Protein AF-A0A7X5VM93-F1 (afdb_monomer_lite)

Structure (mmCIF, N/CA/C/O backbone):
data_AF-A0A7X5VM93-F1
#
_entry.id   AF-A0A7X5VM93-F1
#
loop_
_atom_site.group_PDB
_atom_site.id
_atom_site.type_symbol
_atom_site.label_atom_id
_atom_site.label_alt_id
_atom_site.label_comp_id
_atom_site.label_asym_id
_atom_site.label_entity_id
_atom_site.label_seq_id
_atom_site.pdbx_PDB_ins_code
_atom_site.Cartn_x
_atom_site.Cartn_y
_atom_site.Cartn_z
_atom_site.occupancy
_atom_site.B_iso_or_equiv
_atom_site.auth_seq_id
_atom_site.auth_comp_id
_atom_site.auth_asym_id
_atom_site.auth_atom_id
_atom_site.pdbx_PDB_model_num
ATOM 1 N N . ARG A 1 1 ? 4.962 16.879 -16.220 1.00 52.12 1 ARG A N 1
ATOM 2 C CA . ARG A 1 1 ? 4.260 15.744 -16.882 1.00 52.12 1 ARG A CA 1
ATOM 3 C C . ARG A 1 1 ? 4.598 14.387 -16.223 1.00 52.12 1 ARG A C 1
ATOM 5 O O . ARG A 1 1 ? 4.779 13.404 -16.919 1.00 52.12 1 ARG A O 1
ATOM 12 N N . ARG A 1 2 ? 4.689 14.307 -14.884 1.00 62.56 2 ARG A N 1
ATOM 13 C CA . ARG A 1 2 ? 5.176 13.097 -14.182 1.00 62.56 2 ARG A CA 1
ATOM 14 C C . ARG A 1 2 ? 4.087 12.085 -13.784 1.00 62.56 2 ARG A C 1
ATOM 16 O O . ARG A 1 2 ? 4.410 10.924 -13.608 1.00 62.56 2 ARG A O 1
ATOM 23 N N . MET A 1 3 ? 2.818 12.494 -13.689 1.00 71.88 3 MET A N 1
ATOM 24 C CA . MET A 1 3 ? 1.736 11.657 -13.136 1.00 71.88 3 MET A CA 1
ATOM 25 C C . MET A 1 3 ? 0.645 11.273 -14.147 1.00 71.88 3 MET A C 1
ATOM 27 O O . MET A 1 3 ? -0.536 11.285 -13.815 1.00 71.88 3 MET A O 1
ATOM 31 N N . LEU A 1 4 ? 1.001 10.952 -15.394 1.00 86.62 4 LEU A N 1
ATOM 32 C CA . LEU A 1 4 ? 0.032 10.338 -16.310 1.00 86.62 4 LEU A CA 1
ATOM 33 C C . LEU A 1 4 ? 0.096 8.816 -16.154 1.00 86.62 4 LEU A C 1
ATOM 35 O O . LEU A 1 4 ? 0.723 8.121 -16.948 1.00 86.62 4 LEU A O 1
ATOM 39 N N . VAL A 1 5 ? -0.505 8.322 -15.077 1.00 91.38 5 VAL A N 1
ATOM 40 C CA . VAL A 1 5 ? -0.632 6.894 -14.775 1.00 91.38 5 VAL A CA 1
ATOM 41 C C . VAL A 1 5 ? -2.091 6.570 -14.497 1.00 91.38 5 VAL A C 1
ATOM 43 O O . VAL A 1 5 ? -2.835 7.404 -13.987 1.00 91.38 5 VAL A O 1
ATOM 46 N N . PHE A 1 6 ? -2.494 5.346 -14.812 1.00 92.94 6 PHE A N 1
ATOM 47 C CA . PHE A 1 6 ? -3.861 4.870 -14.623 1.00 92.94 6 PHE A CA 1
ATOM 48 C C . PHE A 1 6 ? -3.870 3.766 -13.572 1.00 92.94 6 PHE A C 1
ATOM 50 O O . PHE A 1 6 ? -2.863 3.089 -13.365 1.00 92.94 6 PHE A O 1
ATOM 57 N N . GLY A 1 7 ? -4.979 3.602 -12.864 1.00 92.88 7 GLY A N 1
ATOM 58 C CA . GLY A 1 7 ? -5.139 2.549 -11.873 1.00 92.88 7 GLY A CA 1
ATOM 59 C C . GLY A 1 7 ? -6.604 2.207 -11.669 1.00 92.88 7 GLY A C 1
ATOM 60 O O . GLY A 1 7 ? -7.483 3.004 -11.983 1.00 92.88 7 GLY A O 1
ATOM 61 N N . MET A 1 8 ? -6.838 1.015 -11.135 1.00 94.44 8 MET A N 1
ATOM 62 C CA . MET A 1 8 ? -8.149 0.564 -10.692 1.00 94.44 8 MET A CA 1
ATOM 63 C C . MET A 1 8 ? -8.261 0.803 -9.190 1.00 94.44 8 MET A C 1
ATOM 65 O O . MET A 1 8 ? -7.390 0.373 -8.435 1.00 94.44 8 MET A O 1
ATOM 69 N N . HIS A 1 9 ? -9.310 1.501 -8.765 1.00 95.69 9 HIS A N 1
ATOM 70 C CA . HIS A 1 9 ? -9.616 1.717 -7.354 1.00 95.69 9 HIS A CA 1
ATOM 71 C C . HIS A 1 9 ? -10.883 0.931 -7.012 1.00 95.69 9 HIS A C 1
ATOM 73 O O . HIS A 1 9 ? -11.874 1.011 -7.735 1.00 95.69 9 HIS A O 1
ATOM 79 N N . VAL A 1 10 ? -10.835 0.161 -5.927 1.00 95.81 10 VAL A N 1
ATOM 80 C CA . VAL A 1 10 ? -11.966 -0.627 -5.426 1.00 95.81 10 VAL A CA 1
ATOM 81 C C . VAL A 1 10 ? -1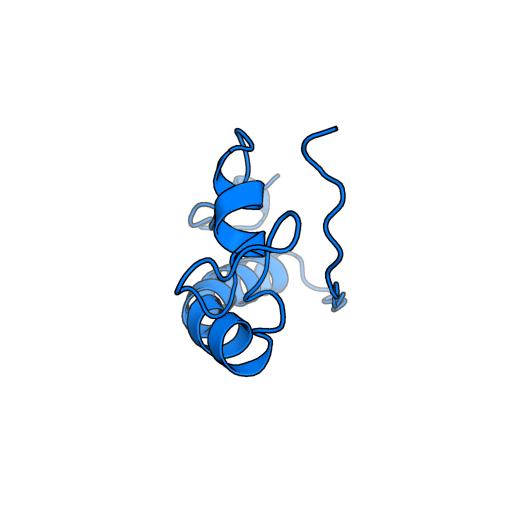2.342 -0.072 -4.061 1.00 95.81 10 VAL A C 1
ATOM 83 O O . VAL A 1 10 ? -11.488 0.040 -3.185 1.00 95.81 10 VAL A O 1
ATOM 86 N N . HIS A 1 11 ? -13.611 0.292 -3.897 1.00 96.56 11 HIS A N 1
ATOM 87 C CA . HIS A 1 11 ? -14.145 0.847 -2.658 1.00 96.56 11 HIS A CA 1
ATOM 88 C C . HIS A 1 11 ? -15.071 -0.175 -2.005 1.00 96.56 11 HIS A C 1
ATOM 90 O O . HIS A 1 11 ? -15.952 -0.721 -2.666 1.00 96.56 11 HIS A O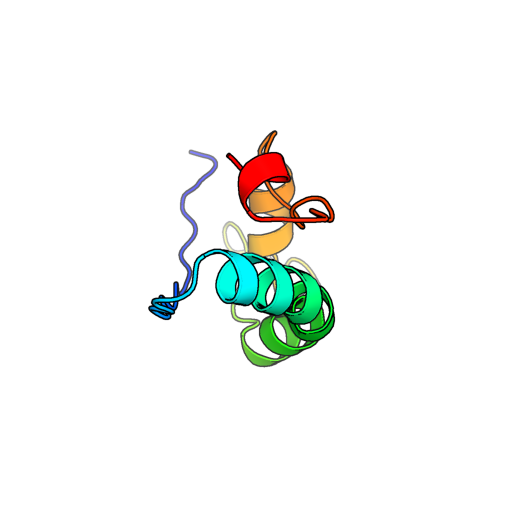 1
ATOM 96 N N . ILE A 1 12 ? -14.867 -0.426 -0.714 1.00 95.81 12 ILE A N 1
ATOM 97 C CA . ILE A 1 12 ? -15.652 -1.375 0.078 1.00 95.81 12 ILE A CA 1
ATOM 98 C C . ILE A 1 12 ? -16.189 -0.619 1.291 1.00 95.81 12 ILE A C 1
ATOM 100 O O . ILE A 1 12 ? -15.415 -0.055 2.063 1.00 95.81 12 ILE A O 1
ATOM 104 N N . GLY A 1 13 ? -17.514 -0.571 1.426 1.00 97.00 13 GLY A N 1
ATOM 105 C CA . GLY A 1 13 ? -18.181 0.032 2.577 1.00 97.00 13 GLY A CA 1
ATOM 106 C C . GLY A 1 13 ? -18.276 -0.960 3.731 1.00 97.00 13 GLY A C 1
ATOM 107 O O . GLY A 1 13 ? -18.711 -2.091 3.534 1.00 97.00 13 GLY A O 1
ATOM 108 N N . ILE A 1 14 ? -17.873 -0.529 4.923 1.00 97.38 14 ILE A N 1
ATOM 109 C CA . ILE A 1 14 ? -18.006 -1.274 6.179 1.00 97.38 14 ILE A CA 1
ATOM 110 C C . ILE A 1 14 ? -18.581 -0.288 7.196 1.00 97.38 14 ILE A C 1
ATOM 112 O O . ILE A 1 14 ? -18.028 0.799 7.375 1.00 97.38 14 ILE A O 1
ATOM 116 N N . GLU A 1 15 ? -19.705 -0.640 7.813 1.00 97.81 15 GLU A N 1
ATOM 117 C CA . GLU A 1 15 ? -20.452 0.269 8.693 1.00 97.81 15 GLU A CA 1
ATOM 118 C C . GLU A 1 15 ? -19.718 0.512 10.018 1.00 97.81 15 GLU A C 1
ATOM 120 O O . GLU A 1 15 ? -19.534 1.661 10.423 1.00 97.81 15 GLU A O 1
ATOM 125 N N . ASP A 1 16 ? -19.229 -0.557 10.652 1.00 98.19 16 ASP A N 1
ATOM 126 C CA . ASP A 1 16 ? -18.512 -0.489 11.926 1.00 98.19 16 ASP A CA 1
ATOM 127 C C . ASP A 1 16 ? -17.134 0.206 11.759 1.00 98.19 16 ASP A C 1
ATOM 129 O O . ASP A 1 16 ? -16.281 -0.274 10.998 1.00 98.19 16 ASP A O 1
ATOM 133 N N . PRO A 1 17 ? -16.894 1.354 12.429 1.00 97.12 17 PRO A N 1
ATOM 134 C CA . PRO A 1 17 ? -15.616 2.064 12.391 1.00 97.12 17 PRO A CA 1
ATOM 135 C C . PRO A 1 17 ? -14.418 1.262 12.917 1.00 97.12 17 PRO A C 1
ATOM 137 O O . PRO A 1 17 ? -13.329 1.376 12.355 1.00 97.12 17 PRO A O 1
ATOM 140 N N . GLU A 1 18 ? -14.596 0.441 13.952 1.00 97.94 18 GLU A N 1
ATOM 141 C CA . GLU A 1 18 ? -13.500 -0.354 14.520 1.00 97.94 18 GLU A CA 1
ATOM 142 C C . GLU A 1 18 ? -13.147 -1.517 13.592 1.00 97.94 18 GLU A C 1
ATOM 144 O O . GLU A 1 18 ? -11.975 -1.737 13.268 1.00 97.94 18 GLU A O 1
ATOM 149 N N . LEU A 1 19 ? -14.167 -2.187 13.045 1.00 98.00 19 LEU A N 1
ATOM 150 C CA . LEU A 1 19 ? -13.968 -3.227 12.036 1.00 98.00 19 LEU A CA 1
ATOM 151 C C . LEU A 1 19 ? -13.261 -2.683 10.787 1.00 98.00 19 LEU A C 1
ATOM 153 O O . LEU A 1 19 ? -12.428 -3.375 10.203 1.00 98.00 19 LEU A O 1
ATOM 157 N N . ARG A 1 20 ? -13.546 -1.438 10.375 1.00 96.88 20 ARG A N 1
ATOM 158 C CA . ARG A 1 20 ? -12.829 -0.787 9.263 1.00 96.88 20 ARG A CA 1
ATOM 159 C C . ARG A 1 20 ? -11.327 -0.732 9.507 1.00 96.88 20 ARG A C 1
ATOM 161 O O . ARG A 1 20 ? -10.564 -1.051 8.594 1.00 96.88 20 ARG A O 1
ATOM 168 N N . VAL A 1 21 ? -10.901 -0.335 10.705 1.00 97.38 21 VAL A N 1
ATOM 169 C CA . VAL A 1 21 ? -9.475 -0.257 11.046 1.00 97.38 21 VAL A CA 1
ATOM 170 C C . VAL A 1 21 ? -8.842 -1.646 11.082 1.00 97.38 21 VAL A C 1
ATOM 172 O O . VAL A 1 21 ? -7.776 -1.828 10.492 1.00 97.38 21 VAL A O 1
ATOM 175 N N . ASP A 1 22 ? -9.503 -2.636 11.687 1.00 97.25 22 ASP A N 1
ATOM 176 C CA . ASP A 1 22 ? -8.995 -4.014 11.729 1.00 97.25 22 ASP A CA 1
ATOM 177 C C . ASP A 1 22 ? -8.838 -4.613 10.319 1.00 97.25 22 ASP A C 1
ATOM 179 O O . ASP A 1 22 ? -7.761 -5.079 9.937 1.00 97.25 22 ASP A O 1
ATOM 183 N N . VAL A 1 23 ? -9.861 -4.482 9.469 1.00 96.81 23 VAL A N 1
ATOM 184 C CA . VAL A 1 23 ? -9.806 -4.950 8.076 1.00 96.81 23 VAL A CA 1
ATOM 185 C C . VAL A 1 23 ? -8.710 -4.230 7.289 1.00 96.81 23 VAL A C 1
ATOM 187 O O . VAL A 1 23 ? -7.943 -4.877 6.572 1.00 96.81 23 VAL A O 1
ATOM 190 N N . MET A 1 24 ? -8.573 -2.908 7.433 1.00 95.81 24 MET A N 1
ATOM 191 C CA . MET A 1 24 ? -7.498 -2.155 6.774 1.00 95.81 24 MET A CA 1
ATOM 192 C C . MET A 1 24 ? -6.109 -2.581 7.257 1.00 95.81 24 MET A C 1
ATOM 194 O O . MET A 1 24 ? -5.165 -2.628 6.461 1.00 95.81 24 MET A O 1
ATOM 198 N N . ASN A 1 25 ? -5.972 -2.939 8.535 1.00 96.81 25 ASN A N 1
ATOM 199 C CA . ASN A 1 25 ? -4.726 -3.454 9.078 1.00 96.81 25 ASN A CA 1
ATOM 200 C C . ASN A 1 25 ? -4.329 -4.795 8.441 1.00 96.81 25 ASN A C 1
ATOM 202 O O . ASN A 1 25 ? -3.156 -4.987 8.102 1.00 96.81 25 ASN A O 1
ATOM 206 N N . GLN A 1 26 ? -5.298 -5.688 8.239 1.00 96.06 26 GLN A N 1
ATOM 207 C CA . 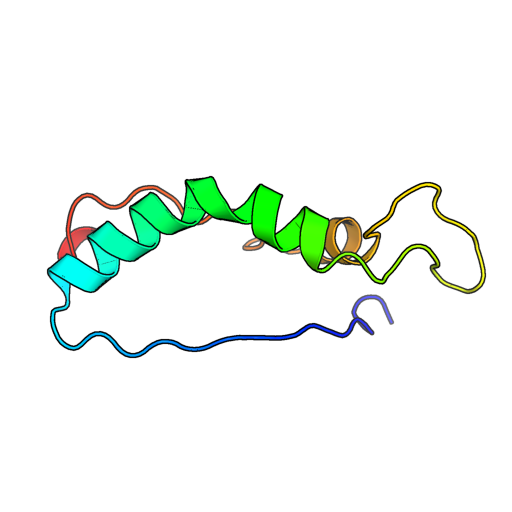GLN A 1 26 ? -5.099 -6.989 7.596 1.00 96.06 26 GLN A CA 1
ATOM 208 C C . GLN A 1 26 ? -4.891 -6.870 6.080 1.00 96.06 26 GLN A C 1
ATOM 210 O O . GLN A 1 26 ? -4.071 -7.589 5.508 1.00 96.06 26 GLN A O 1
ATOM 215 N N . ALA A 1 27 ? -5.555 -5.915 5.421 1.00 95.56 27 ALA A N 1
ATOM 216 C CA . ALA A 1 27 ? -5.445 -5.690 3.980 1.00 95.56 27 ALA A CA 1
ATOM 217 C C . ALA A 1 27 ? -3.994 -5.469 3.518 1.00 95.56 27 ALA A C 1
ATOM 219 O O . ALA A 1 27 ? -3.632 -5.875 2.412 1.00 95.56 27 ALA A O 1
ATOM 220 N N . ARG A 1 28 ? -3.132 -4.904 4.380 1.00 94.19 28 ARG A N 1
ATOM 221 C CA . ARG A 1 28 ? -1.694 -4.722 4.107 1.00 94.19 28 ARG A CA 1
ATOM 222 C C . ARG A 1 28 ? -0.983 -6.021 3.722 1.00 94.19 28 ARG A C 1
ATOM 224 O O . ARG A 1 28 ? -0.108 -5.985 2.861 1.00 94.19 28 ARG A O 1
ATOM 231 N N . TYR A 1 29 ? -1.378 -7.157 4.300 1.00 95.19 29 TYR A N 1
ATOM 232 C CA . TYR A 1 29 ? -0.824 -8.473 3.962 1.00 95.19 29 TYR A CA 1
ATOM 233 C C . TYR A 1 29 ? -1.127 -8.879 2.508 1.00 95.19 29 TYR A C 1
ATOM 235 O O . TYR A 1 29 ? -0.306 -9.499 1.830 1.00 95.19 29 TYR A O 1
ATOM 243 N N . PHE A 1 30 ? -2.291 -8.485 1.991 1.00 96.25 30 PHE A N 1
ATOM 244 C CA . PHE A 1 30 ? -2.749 -8.861 0.654 1.00 96.25 30 PHE A CA 1
ATOM 245 C C . PHE A 1 30 ? -2.272 -7.916 -0.455 1.00 96.25 30 PHE A C 1
ATOM 247 O O . PHE A 1 30 ? -2.294 -8.298 -1.624 1.00 96.25 30 PHE A O 1
ATOM 254 N N . VAL A 1 31 ? -1.769 -6.722 -0.121 1.00 94.19 31 VAL A N 1
ATOM 255 C CA . VAL A 1 31 ? -1.251 -5.743 -1.098 1.00 94.19 31 VAL A CA 1
ATOM 256 C C . VAL A 1 31 ? -0.277 -6.339 -2.129 1.00 94.19 31 VAL A C 1
ATOM 258 O O . VAL A 1 31 ? -0.504 -6.115 -3.321 1.00 94.19 31 VAL A O 1
ATOM 261 N N . PRO A 1 32 ? 0.770 -7.111 -1.764 1.00 94.56 32 PRO A N 1
ATOM 262 C CA . PRO A 1 32 ? 1.675 -7.688 -2.764 1.00 94.56 32 PRO A CA 1
ATOM 263 C C . PRO A 1 32 ? 0.980 -8.684 -3.705 1.00 94.56 32 PRO A C 1
ATOM 265 O O . PRO A 1 32 ? 1.319 -8.742 -4.886 1.00 94.56 32 PRO A O 1
ATOM 268 N N . HIS A 1 33 ? -0.023 -9.418 -3.219 1.00 97.00 33 HIS A N 1
ATOM 269 C CA . HIS A 1 33 ? -0.797 -10.368 -4.021 1.00 97.00 33 HIS A CA 1
ATOM 270 C C . HIS A 1 33 ? -1.660 -9.636 -5.053 1.00 97.00 33 HIS A C 1
ATOM 272 O O . HIS A 1 33 ? -1.629 -9.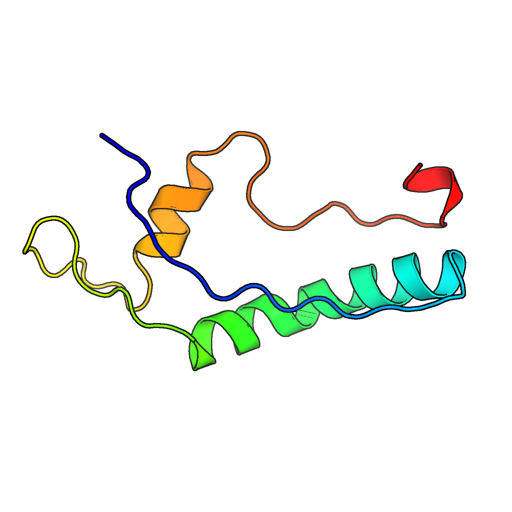965 -6.239 1.00 97.00 33 HIS A O 1
ATOM 278 N N . PHE A 1 34 ? -2.368 -8.586 -4.626 1.00 95.44 34 PHE A N 1
ATOM 279 C CA . PHE A 1 34 ? -3.135 -7.745 -5.543 1.00 95.44 34 PHE A CA 1
ATOM 280 C C . PHE A 1 34 ? -2.239 -7.047 -6.559 1.00 95.44 34 PHE A C 1
ATOM 282 O O . PHE A 1 34 ? -2.594 -6.987 -7.735 1.00 95.44 34 PHE A O 1
ATOM 289 N N . LEU A 1 35 ? -1.062 -6.567 -6.146 1.00 95.44 35 LEU A N 1
ATOM 290 C CA . LEU A 1 35 ? -0.099 -5.984 -7.074 1.00 95.44 35 LEU A CA 1
ATOM 291 C C . LEU A 1 35 ? 0.335 -7.011 -8.124 1.00 95.44 35 LEU A C 1
ATOM 293 O O . LEU A 1 35 ? 0.262 -6.703 -9.308 1.00 95.44 35 LEU A O 1
ATOM 297 N N . ALA A 1 36 ? 0.727 -8.221 -7.714 1.00 97.00 36 ALA A N 1
ATOM 298 C CA . ALA A 1 36 ? 1.159 -9.278 -8.628 1.00 97.00 36 ALA A CA 1
ATOM 299 C C . ALA A 1 36 ? 0.086 -9.613 -9.679 1.00 97.00 36 ALA A C 1
ATOM 301 O O . ALA A 1 36 ? 0.385 -9.650 -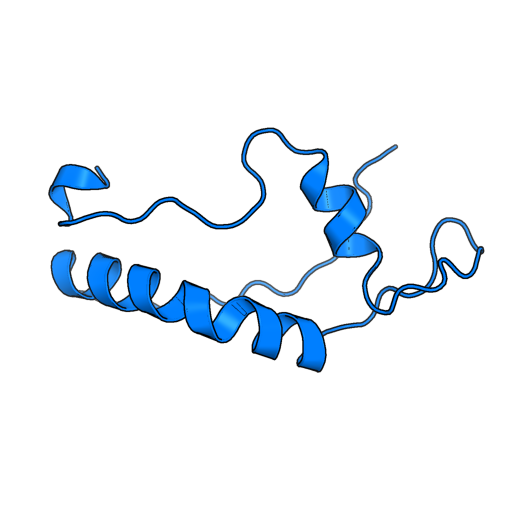10.873 1.00 97.00 36 ALA A O 1
ATOM 302 N N . LEU A 1 37 ? -1.167 -9.778 -9.244 1.00 97.44 37 LEU A N 1
ATOM 303 C CA . LEU A 1 37 ? -2.297 -10.097 -10.122 1.00 97.44 37 LEU A CA 1
ATOM 304 C C . LEU A 1 37 ? -2.699 -8.943 -11.051 1.00 97.44 37 LEU A C 1
ATOM 306 O O . LEU A 1 37 ? -3.223 -9.188 -12.132 1.00 97.44 37 LEU A O 1
ATOM 310 N N . SER A 1 38 ? -2.462 -7.693 -10.646 1.00 97.00 38 SER A N 1
ATOM 311 C CA . SER A 1 38 ? -2.895 -6.498 -11.387 1.00 97.00 38 SER A CA 1
ATOM 312 C C . SER A 1 38 ? -1.787 -5.817 -12.194 1.00 97.00 38 SER A C 1
ATOM 314 O O . SER A 1 38 ? -2.020 -4.755 -12.774 1.00 97.00 38 SER A O 1
ATOM 316 N N . THR A 1 39 ? -0.575 -6.384 -12.245 1.00 96.94 39 THR A N 1
ATOM 317 C CA . THR A 1 39 ? 0.534 -5.761 -12.980 1.00 96.94 39 THR A CA 1
ATOM 318 C C . THR A 1 39 ? 0.209 -5.582 -14.469 1.00 96.94 39 THR A C 1
ATOM 320 O O . THR A 1 39 ? -0.080 -6.534 -15.187 1.00 96.94 39 THR A O 1
ATOM 323 N N . SER A 1 40 ? 0.263 -4.336 -14.946 1.00 96.50 40 SER A N 1
ATOM 324 C CA . SER A 1 40 ? -0.095 -3.993 -16.331 1.00 96.50 40 SER A CA 1
ATOM 325 C C . SER A 1 40 ? 0.689 -2.798 -16.887 1.00 96.50 40 SER A C 1
ATOM 327 O O . SER A 1 40 ? 0.251 -2.146 -17.833 1.00 96.50 40 SER A O 1
ATOM 329 N N . SER A 1 41 ? 1.832 -2.458 -16.281 1.00 96.69 41 SER A N 1
ATOM 330 C CA . SER A 1 41 ? 2.619 -1.275 -16.664 1.00 96.69 41 SER A CA 1
ATOM 331 C C . SER A 1 41 ? 4.113 -1.575 -16.835 1.00 96.69 41 SER A C 1
ATOM 333 O O . SER A 1 41 ? 4.934 -0.984 -16.137 1.00 96.69 41 SER A O 1
ATOM 335 N N . PRO A 1 42 ? 4.500 -2.482 -17.753 1.00 97.19 42 PRO A N 1
ATOM 336 C CA . PRO A 1 42 ? 5.910 -2.796 -17.970 1.00 97.19 42 PRO A CA 1
ATOM 337 C C . PRO A 1 42 ? 6.677 -1.728 -18.763 1.00 97.19 42 PRO A C 1
ATOM 339 O O . PRO A 1 42 ? 7.904 -1.677 -18.696 1.00 97.19 42 PRO A O 1
ATOM 342 N N . PHE A 1 43 ? 5.970 -0.847 -19.478 1.00 95.69 43 PHE A N 1
ATOM 343 C CA . PHE A 1 43 ? 6.568 0.190 -20.318 1.00 95.69 43 PHE A CA 1
ATOM 344 C C . PHE A 1 43 ? 6.376 1.594 -19.743 1.00 95.69 43 PHE A C 1
ATOM 346 O O . PHE A 1 43 ? 5.321 1.919 -19.193 1.00 95.69 43 PHE A O 1
ATOM 353 N N . TRP A 1 44 ? 7.363 2.464 -19.962 1.00 93.38 44 TRP A N 1
ATOM 354 C CA . TRP A 1 44 ? 7.285 3.890 -19.647 1.00 93.38 44 TRP A CA 1
ATOM 355 C C . TRP A 1 44 ? 7.984 4.725 -20.717 1.00 93.38 44 TRP A C 1
ATOM 357 O O . TRP A 1 44 ? 9.120 4.441 -21.092 1.00 93.38 44 TRP A O 1
ATOM 367 N N . HIS A 1 45 ? 7.295 5.739 -21.252 1.00 93.00 45 HIS A N 1
ATOM 368 C CA . HIS A 1 45 ? 7.774 6.543 -22.389 1.00 93.00 45 HIS A CA 1
ATOM 369 C C . HIS A 1 45 ? 8.329 5.698 -23.557 1.00 93.00 45 HIS A C 1
ATOM 371 O O . HIS A 1 45 ? 9.358 6.026 -24.145 1.00 93.00 45 HIS A O 1
ATOM 377 N N . GLY A 1 46 ? 7.652 4.588 -23.875 1.00 94.06 46 GLY A N 1
ATOM 378 C CA . GLY A 1 46 ? 8.033 3.676 -24.960 1.00 94.06 46 GLY A CA 1
ATOM 379 C C . GLY A 1 46 ? 9.221 2.757 -24.656 1.00 94.06 46 GLY A C 1
ATOM 380 O O . GLY A 1 46 ? 9.659 2.038 -25.547 1.00 94.06 46 GLY A O 1
ATOM 381 N N . ARG A 1 47 ? 9.753 2.761 -23.427 1.00 96.06 47 ARG A N 1
ATOM 382 C CA . ARG A 1 47 ? 10.877 1.908 -23.015 1.00 96.06 47 ARG A CA 1
ATOM 383 C C . ARG A 1 47 ? 10.389 0.775 -22.125 1.00 96.06 47 ARG A C 1
ATOM 385 O O . ARG A 1 47 ? 9.573 1.020 -21.236 1.00 96.06 47 ARG A O 1
ATOM 392 N N . ASP A 1 48 ? 10.904 -0.432 -22.351 1.00 97.12 48 ASP A N 1
ATOM 393 C CA . ASP A 1 48 ? 10.752 -1.537 -21.402 1.00 97.12 48 ASP A CA 1
ATOM 394 C C . ASP A 1 48 ? 11.535 -1.195 -20.132 1.00 97.12 48 ASP A C 1
ATOM 396 O O . ASP A 1 48 ? 12.705 -0.811 -20.190 1.00 97.12 48 ASP A O 1
ATOM 400 N N . THR A 1 49 ? 10.859 -1.260 -18.992 1.00 96.12 49 THR A N 1
ATOM 401 C CA . THR A 1 49 ? 11.421 -0.872 -17.697 1.00 96.12 49 THR A CA 1
ATOM 402 C C . THR A 1 49 ? 12.060 -2.050 -16.964 1.00 96.12 49 THR A C 1
ATOM 404 O O . THR A 1 49 ? 12.707 -1.839 -15.941 1.00 96.12 49 THR A O 1
ATOM 407 N N . GLY A 1 50 ? 11.857 -3.286 -17.441 1.00 97.06 50 GLY A N 1
ATOM 408 C CA . GLY A 1 50 ? 12.253 -4.517 -16.750 1.00 97.06 50 GLY A CA 1
ATOM 409 C C . GLY A 1 50 ? 11.369 -4.874 -15.546 1.00 97.06 50 GLY A C 1
ATOM 410 O O . GLY A 1 50 ? 11.528 -5.942 -14.958 1.00 97.06 50 GLY A O 1
ATOM 411 N N . LEU A 1 51 ? 10.412 -4.015 -15.185 1.00 96.38 51 LEU A N 1
ATOM 412 C CA . LEU A 1 51 ? 9.435 -4.252 -14.125 1.00 96.38 51 LEU A CA 1
ATOM 413 C C . LEU A 1 51 ? 8.099 -4.686 -14.725 1.00 96.38 51 LEU A C 1
ATOM 415 O O . LEU A 1 51 ? 7.747 -4.307 -15.834 1.00 96.38 51 LEU A O 1
ATOM 419 N N . LYS A 1 52 ? 7.297 -5.439 -13.967 1.00 97.12 52 LYS A N 1
ATOM 420 C CA . LYS A 1 52 ? 5.904 -5.731 -14.357 1.00 97.12 52 LYS A CA 1
ATOM 421 C C . LYS A 1 52 ? 4.953 -4.566 -14.041 1.00 97.12 52 LYS A C 1
ATOM 423 O O . LYS A 1 52 ? 3.942 -4.381 -14.718 1.00 97.12 52 LYS A O 1
ATOM 428 N N . SER A 1 53 ? 5.294 -3.754 -13.036 1.00 96.19 53 SER A N 1
ATOM 429 C CA . SER A 1 53 ? 4.541 -2.559 -12.644 1.00 96.19 53 SER A CA 1
ATOM 430 C C . SER A 1 53 ? 5.463 -1.364 -12.395 1.00 96.19 53 SER A C 1
ATOM 432 O O . SER A 1 53 ? 5.897 -1.120 -11.269 1.00 96.19 53 SER A O 1
ATOM 434 N N . TYR A 1 54 ? 5.739 -0.585 -13.441 1.00 95.00 54 TYR A N 1
ATOM 435 C CA . TYR A 1 54 ? 6.448 0.691 -13.320 1.00 95.00 54 TYR A CA 1
ATOM 436 C C . TYR A 1 54 ? 5.584 1.778 -12.668 1.00 95.00 54 TYR A C 1
ATOM 438 O O . TYR A 1 54 ? 6.102 2.690 -12.024 1.00 95.00 54 TYR A O 1
ATOM 446 N N . ARG A 1 55 ? 4.249 1.649 -12.747 1.00 94.25 55 ARG A N 1
ATOM 447 C CA . ARG A 1 55 ? 3.302 2.524 -12.037 1.00 94.25 55 ARG A CA 1
ATOM 448 C C . ARG A 1 55 ? 3.637 2.641 -10.550 1.00 94.25 55 ARG A C 1
ATOM 450 O O . ARG A 1 55 ? 3.523 3.727 -9.991 1.00 94.25 55 ARG A O 1
ATOM 457 N N . THR A 1 56 ? 4.033 1.539 -9.912 1.00 92.12 56 THR A N 1
ATOM 458 C CA . THR A 1 56 ? 4.353 1.522 -8.478 1.00 92.12 56 THR A CA 1
ATOM 459 C C . THR A 1 56 ? 5.565 2.399 -8.160 1.00 92.12 56 THR A C 1
ATOM 461 O O . THR A 1 56 ? 5.543 3.096 -7.152 1.00 92.12 56 THR A O 1
ATOM 464 N N . ILE A 1 57 ? 6.571 2.438 -9.042 1.00 91.94 57 ILE A N 1
ATOM 465 C CA . ILE A 1 57 ? 7.748 3.307 -8.893 1.00 91.94 57 ILE A CA 1
ATOM 466 C C . ILE A 1 57 ? 7.344 4.778 -8.970 1.00 91.94 57 ILE A C 1
ATOM 468 O O . ILE A 1 57 ? 7.699 5.549 -8.089 1.00 91.94 57 ILE A O 1
ATOM 472 N N . ILE A 1 58 ? 6.534 5.149 -9.968 1.00 90.81 58 ILE A N 1
ATOM 473 C CA . ILE A 1 58 ? 6.046 6.530 -10.122 1.00 90.81 58 ILE A CA 1
ATOM 474 C C . ILE A 1 58 ? 5.247 6.973 -8.894 1.00 90.81 58 ILE A C 1
ATOM 476 O O . ILE A 1 58 ? 5.396 8.102 -8.436 1.00 90.81 58 ILE A O 1
ATOM 480 N N . MET A 1 59 ? 4.390 6.099 -8.356 1.00 89.50 59 MET A N 1
ATOM 481 C CA . MET A 1 59 ? 3.603 6.430 -7.167 1.00 89.50 59 MET A CA 1
ATOM 482 C C . MET A 1 59 ? 4.474 6.592 -5.921 1.00 89.50 59 MET A C 1
ATOM 484 O O . MET A 1 59 ? 4.148 7.425 -5.085 1.00 89.50 59 MET A O 1
ATOM 488 N N . ASN A 1 60 ? 5.579 5.852 -5.804 1.00 87.81 60 ASN A N 1
ATOM 489 C CA . ASN A 1 60 ? 6.471 5.914 -4.645 1.00 87.81 60 ASN A CA 1
ATOM 490 C C . ASN A 1 60 ? 7.197 7.265 -4.496 1.00 87.81 60 ASN A C 1
ATOM 492 O O . ASN A 1 60 ? 7.672 7.584 -3.412 1.00 87.81 60 ASN A O 1
ATOM 496 N N . ASP A 1 61 ? 7.241 8.082 -5.552 1.00 86.25 61 ASP A N 1
ATOM 497 C CA . ASP A 1 61 ? 7.769 9.451 -5.492 1.00 86.25 61 ASP A CA 1
ATOM 498 C C . ASP A 1 61 ? 6.833 10.419 -4.732 1.00 86.25 61 ASP A C 1
ATOM 500 O O . ASP A 1 61 ? 7.200 11.570 -4.476 1.00 86.25 61 ASP A O 1
ATOM 504 N N . LEU A 1 62 ? 5.607 9.999 -4.385 1.00 86.50 62 LEU A N 1
ATOM 505 C CA . LEU A 1 62 ? 4.655 10.831 -3.652 1.00 86.50 62 LEU A CA 1
ATOM 506 C C . LEU A 1 62 ? 4.882 10.746 -2.131 1.00 86.50 62 LEU A C 1
ATOM 508 O O . LEU A 1 62 ? 4.915 9.644 -1.588 1.00 86.50 62 LEU A O 1
ATOM 512 N N . PRO A 1 63 ? 4.898 11.881 -1.399 1.00 82.81 63 PRO A N 1
ATOM 513 C CA . PRO A 1 63 ? 5.218 11.916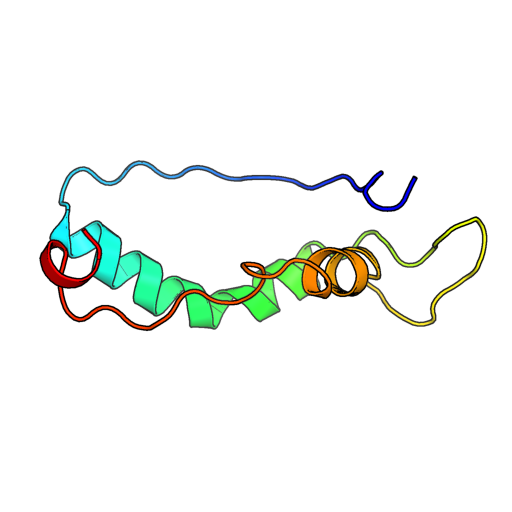 0.037 1.00 82.81 63 PRO A CA 1
ATOM 514 C C . PRO A 1 63 ? 4.317 11.077 0.954 1.00 82.81 63 PRO A C 1
ATOM 516 O O . PRO A 1 63 ? 4.674 10.827 2.099 1.00 82.81 63 PRO A O 1
ATOM 519 N N . ARG A 1 64 ? 3.119 10.705 0.486 1.00 82.69 64 ARG A N 1
ATOM 520 C CA . ARG A 1 64 ? 2.137 9.902 1.235 1.00 82.69 64 ARG A CA 1
ATOM 521 C C . ARG A 1 64 ? 1.757 8.606 0.517 1.00 82.69 64 ARG A C 1
ATOM 523 O O . ARG A 1 64 ? 0.720 8.025 0.821 1.00 82.69 64 ARG A O 1
ATOM 530 N N . ALA A 1 65 ? 2.533 8.187 -0.479 1.00 84.19 65 ALA A N 1
ATOM 531 C CA . ALA A 1 65 ? 2.335 6.881 -1.090 1.00 84.19 65 ALA A CA 1
ATOM 532 C C . ALA A 1 65 ? 2.916 5.766 -0.217 1.00 84.19 65 ALA A C 1
ATOM 534 O O . ALA A 1 65 ? 3.770 5.997 0.636 1.00 84.19 65 ALA A O 1
ATOM 535 N N . GLY A 1 66 ? 2.448 4.544 -0.464 1.00 85.50 66 GLY A N 1
ATOM 536 C CA . GLY A 1 66 ? 2.897 3.348 0.237 1.00 85.50 66 GLY A CA 1
ATOM 537 C C . GLY A 1 66 ? 1.830 2.766 1.155 1.00 85.50 66 GLY A C 1
ATOM 538 O O . GLY A 1 66 ? 0.637 3.038 1.008 1.00 85.50 66 GLY A O 1
ATOM 539 N N . LEU A 1 67 ? 2.271 1.901 2.066 1.00 89.56 67 LEU A N 1
ATOM 540 C CA . LEU A 1 67 ? 1.390 1.256 3.031 1.00 89.56 67 LEU A CA 1
ATOM 541 C C . LEU A 1 67 ? 1.069 2.230 4.175 1.00 89.56 67 LEU A C 1
ATOM 543 O O . LEU A 1 67 ? 1.994 2.838 4.716 1.00 89.56 67 LEU A O 1
ATOM 547 N N . PRO A 1 68 ? -0.207 2.369 4.575 1.00 89.56 68 PRO A N 1
ATOM 548 C CA . PRO A 1 68 ? -0.562 3.165 5.742 1.00 89.56 68 PRO A CA 1
ATOM 549 C C . PRO A 1 68 ? 0.016 2.540 7.024 1.00 89.56 68 PRO A C 1
ATOM 551 O O . PRO A 1 68 ? 0.216 1.318 7.073 1.00 89.56 68 PRO A O 1
ATOM 554 N N . PRO A 1 69 ? 0.259 3.344 8.077 1.00 92.12 69 PRO A N 1
ATOM 555 C CA . PRO A 1 69 ? 0.728 2.825 9.356 1.00 92.12 69 PRO A CA 1
ATOM 556 C C . PRO A 1 69 ? -0.305 1.884 9.993 1.00 92.12 69 PRO A C 1
ATOM 558 O O . PRO A 1 69 ? -1.464 1.808 9.576 1.00 92.12 69 PRO A O 1
ATOM 561 N N . HIS A 1 70 ? 0.136 1.133 11.000 1.00 95.75 70 HIS A N 1
ATOM 562 C CA . HIS A 1 70 ? -0.758 0.332 11.829 1.00 95.75 70 HIS A CA 1
ATOM 563 C C . HIS A 1 70 ? -1.501 1.231 12.818 1.00 95.75 70 HIS A C 1
ATOM 565 O O . HIS A 1 70 ? -0.865 1.973 13.563 1.00 95.75 70 HIS A O 1
ATOM 571 N N . PHE A 1 71 ? -2.826 1.109 12.873 1.00 96.81 71 PHE A N 1
ATOM 572 C CA . PHE A 1 71 ? -3.671 1.817 13.836 1.00 96.81 71 PHE A CA 1
ATOM 573 C C . PHE A 1 71 ? -4.266 0.824 14.834 1.00 96.81 71 PHE A C 1
ATOM 575 O O . PHE A 1 71 ? -4.604 -0.293 14.454 1.00 96.81 71 PHE A O 1
ATOM 582 N N . LEU A 1 72 ? -4.348 1.195 16.112 1.00 96.88 72 LEU A N 1
ATOM 583 C CA . LEU A 1 72 ? -4.866 0.305 17.163 1.00 96.88 72 LEU A CA 1
ATOM 584 C C . LEU A 1 72 ? -6.388 0.389 17.336 1.00 96.88 72 LEU A C 1
ATOM 586 O O . LEU A 1 72 ? -6.972 -0.524 17.905 1.00 96.88 72 LEU A O 1
ATOM 590 N N . SER A 1 73 ? -7.009 1.473 16.873 1.00 97.12 73 SER A N 1
ATOM 591 C CA . SER A 1 73 ? -8.449 1.724 16.972 1.00 97.12 73 SER A CA 1
ATOM 592 C C . SER A 1 73 ? -8.881 2.776 15.955 1.00 97.12 73 SER A C 1
ATOM 594 O O . SER A 1 73 ? -8.029 3.455 15.365 1.00 97.12 73 SER A O 1
ATOM 596 N N . TYR A 1 74 ? -10.192 2.960 15.799 1.00 97.00 74 TYR A N 1
ATOM 597 C CA . TYR A 1 74 ? -10.751 4.062 15.014 1.00 97.00 74 TYR A CA 1
ATOM 598 C C . TYR A 1 74 ? -10.287 5.432 15.526 1.00 97.00 74 TYR A C 1
ATOM 600 O O . TYR A 1 74 ? -9.838 6.256 14.736 1.00 97.00 74 TYR A O 1
ATOM 608 N N . THR A 1 75 ? -10.275 5.651 16.844 1.00 97.31 75 THR A N 1
ATOM 609 C CA . THR A 1 75 ? -9.785 6.912 17.437 1.00 97.31 75 THR A CA 1
ATOM 610 C C . THR A 1 75 ? -8.305 7.178 17.158 1.00 97.31 75 THR A C 1
ATOM 612 O O . THR A 1 75 ? -7.895 8.326 17.113 1.00 97.31 75 THR A O 1
ATOM 615 N N . GLY A 1 76 ? -7.478 6.140 16.989 1.00 95.06 76 GLY A N 1
ATOM 616 C CA . GLY A 1 76 ? -6.076 6.328 16.602 1.00 95.06 76 GLY A CA 1
ATOM 617 C C . GLY A 1 76 ? -5.886 6.667 15.120 1.00 95.06 76 GLY A C 1
ATOM 618 O O . GLY A 1 76 ? -4.812 7.130 14.738 1.00 95.06 76 GLY A O 1
ATOM 619 N N . PHE A 1 77 ? -6.889 6.376 14.290 1.00 94.38 77 PHE A N 1
ATOM 620 C CA . PHE A 1 77 ? -6.915 6.704 12.868 1.00 94.38 77 PHE A CA 1
ATOM 621 C C . PHE A 1 77 ? -7.445 8.122 12.600 1.00 94.38 77 PHE A C 1
ATOM 623 O O . PHE A 1 77 ? -6.946 8.772 11.680 1.00 94.38 77 PHE A O 1
ATOM 630 N N . GLU A 1 78 ? -8.449 8.561 13.364 1.00 93.44 78 GLU A N 1
ATOM 631 C CA . GLU A 1 78 ? -9.100 9.879 13.252 1.00 93.44 78 GLU A CA 1
ATOM 632 C C . GLU A 1 78 ? -8.213 11.034 13.756 1.00 93.44 78 GLU A C 1
ATOM 634 O O . GLU A 1 78 ? -8.173 12.077 13.059 1.00 93.44 78 GLU A O 1
#

Sequence (78 aa):
RRMLVFGMHVHIGIEDPELRVDVMNQARYFVPHFLALSTSSPFWHGRDTGLKSYRTIIMNDLPRAGLPPHFLSYTGFE

Secondary structure (DSSP, 8-state):
--------------S-HHHHHHHHHHHHHHHHHHHHHH--B-EETTEE-SSSBHHHHHHHTSTT-SPPPP-SSHHHH-

pLDDT: mean 93.11, std 7.37, range [52.12, 98.19]

Radius of gyration: 15.42 Å; chains: 1; bounding box: 33×26×42 Å

Foldseek 3Di:
DLPPDDDDDDDDDDPDLFVVLVVLLVVLVCVVVVCVVPQDPQDDPRDRPVDSHPVLVSQVVDPPDDRDDRAPGSVSVD